Protein AF-A0A8S3E270-F1 (afdb_monomer_lite)

InterPro domains:
  IPR004104 Gfo/Idh/MocA-like oxidoreductase, C-terminal [PF02894] (20-71)

Radius of gyration: 19.87 Å; chains: 1; bounding box: 44×32×46 Å

Organism: NCBI:txid392030

Sequence (77 aa):
EDYGLLHTETSDGRIIKEKYETLHGNYGLFYEQLYAAIVDGKQLEIRPEDGYNVIRIIELALQSSQEKKTLQCDKLL

Foldseek 3Di:
DDADWDFDADPVGDTDTDRDDDDDDDPVVQVVLVCCCVPVVDDRPDDPLNVVLVVVVVVQVVVCVVVVHDDDSPPGD

Secondary structure (DSSP, 8-state):
--PEEEEEE-TTS-EEEEEEPPPPP-THHHHHHHHHHHHS-PPPSS-HHHHHHHHHHHHHHHHHHHHTSPPP-----

pLDDT: mean 93.99, std 6.13, range [57.75, 98.69]

Structure (mmCIF, N/CA/C/O backbone):
data_AF-A0A8S3E270-F1
#
_entry.id   AF-A0A8S3E270-F1
#
loop_
_atom_site.group_PDB
_atom_site.id
_atom_site.type_symbol
_atom_site.label_atom_id
_atom_site.label_alt_id
_atom_site.label_comp_id
_atom_site.label_asym_id
_atom_site.label_entity_id
_atom_site.label_seq_id
_atom_site.pdbx_PDB_ins_code
_atom_site.Cartn_x
_atom_site.Cartn_y
_atom_site.Cartn_z
_atom_site.occupancy
_atom_site.B_iso_or_equiv
_atom_site.auth_seq_id
_atom_site.auth_comp_id
_atom_site.auth_asym_id
_atom_site.auth_atom_id
_atom_site.pdbx_PDB_model_num
ATOM 1 N N . GLU A 1 1 ? 28.905 -5.116 -0.302 1.00 57.75 1 GLU A N 1
ATOM 2 C CA . GLU A 1 1 ? 27.804 -6.069 -0.046 1.00 57.75 1 GLU A CA 1
ATOM 3 C C . GLU A 1 1 ? 27.245 -5.816 1.351 1.00 57.75 1 GLU A C 1
ATOM 5 O O . GLU A 1 1 ? 27.668 -6.433 2.333 1.00 57.75 1 GLU A O 1
ATOM 10 N N . ASP A 1 2 ? 26.342 -4.838 1.439 1.00 72.12 2 ASP A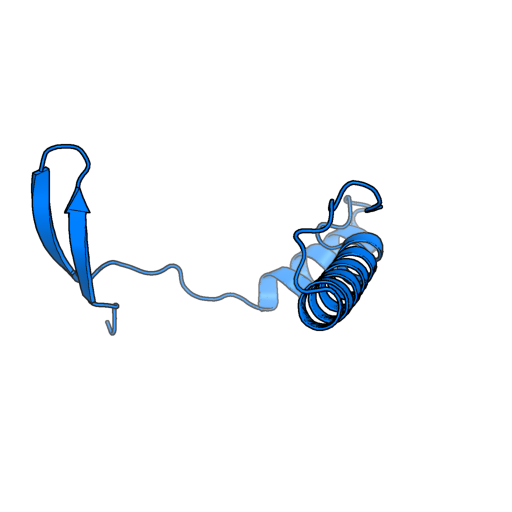 N 1
ATOM 11 C CA . ASP A 1 2 ? 25.748 -4.373 2.698 1.00 72.12 2 ASP A CA 1
ATOM 12 C C . ASP A 1 2 ? 24.396 -5.058 2.920 1.00 72.12 2 ASP A C 1
ATOM 14 O O . ASP A 1 2 ? 23.334 -4.446 2.858 1.00 72.12 2 ASP A O 1
ATOM 18 N N . TYR A 1 3 ? 24.444 -6.373 3.117 1.00 85.00 3 TYR A N 1
ATOM 19 C CA . TYR A 1 3 ? 23.269 -7.178 3.440 1.00 85.00 3 TYR A CA 1
ATOM 20 C C . TYR A 1 3 ? 22.874 -7.040 4.914 1.00 85.00 3 TYR A C 1
ATOM 22 O O . TYR A 1 3 ? 23.731 -6.881 5.791 1.00 85.00 3 TYR A O 1
ATOM 30 N N . GLY A 1 4 ? 21.571 -7.147 5.185 1.00 83.94 4 GLY A N 1
ATOM 31 C CA . GLY A 1 4 ? 21.031 -7.155 6.542 1.00 83.94 4 GLY A CA 1
ATOM 32 C C . GLY A 1 4 ? 21.433 -8.412 7.318 1.00 83.94 4 GLY A C 1
ATOM 33 O O . GLY A 1 4 ? 21.647 -9.475 6.738 1.00 83.94 4 GLY A O 1
ATOM 34 N N . LEU A 1 5 ? 21.534 -8.299 8.643 1.00 92.12 5 LEU A N 1
ATOM 35 C CA . LEU A 1 5 ? 21.737 -9.446 9.529 1.00 92.12 5 LEU A CA 1
ATOM 36 C C . LEU A 1 5 ? 20.376 -10.042 9.904 1.00 92.12 5 LEU A C 1
ATOM 38 O O . LEU A 1 5 ? 19.572 -9.371 10.550 1.00 92.12 5 LEU A O 1
ATOM 42 N N . LEU A 1 6 ? 20.142 -11.304 9.556 1.00 92.50 6 LEU A N 1
ATOM 43 C CA . LEU A 1 6 ? 18.985 -12.060 10.020 1.00 92.50 6 LEU A CA 1
ATOM 44 C C . LEU A 1 6 ? 19.364 -12.821 11.291 1.00 92.50 6 LEU A C 1
ATOM 46 O O . LEU A 1 6 ? 20.265 -13.656 11.261 1.00 92.50 6 LEU A O 1
ATOM 50 N N . HIS A 1 7 ? 18.673 -12.537 12.397 1.00 95.00 7 HIS A N 1
ATOM 51 C CA . HIS A 1 7 ? 18.769 -13.305 13.637 1.00 95.00 7 HIS A CA 1
ATOM 52 C C . HIS A 1 7 ? 17.380 -13.808 14.023 1.00 95.00 7 HIS A C 1
ATOM 54 O O . HIS A 1 7 ? 16.536 -13.020 14.445 1.00 95.00 7 HIS A O 1
ATOM 60 N N . THR A 1 8 ? 17.135 -15.103 13.842 1.00 94.19 8 THR A N 1
ATOM 61 C CA . THR A 1 8 ? 15.840 -15.725 14.141 1.00 94.19 8 THR A CA 1
ATOM 62 C C . THR A 1 8 ? 16.010 -17.192 14.530 1.00 94.19 8 THR A C 1
ATOM 64 O O . THR A 1 8 ? 17.074 -17.779 14.328 1.00 94.19 8 THR A O 1
ATOM 67 N N . GLU A 1 9 ? 14.960 -17.777 15.092 1.00 97.06 9 GLU A N 1
ATOM 68 C CA . GLU A 1 9 ? 14.832 -19.213 15.319 1.00 97.06 9 GLU A CA 1
ATOM 69 C C . GLU A 1 9 ? 13.968 -19.804 14.201 1.00 97.06 9 GLU A C 1
ATOM 71 O O . GLU A 1 9 ? 12.889 -19.293 13.889 1.00 97.06 9 GLU A O 1
ATOM 76 N N . THR A 1 10 ? 14.461 -20.845 13.539 1.00 92.25 10 THR A N 1
ATOM 77 C CA . THR A 1 10 ? 13.720 -21.551 12.492 1.00 92.25 10 THR A CA 1
ATOM 78 C C . THR A 1 10 ? 12.668 -22.475 13.104 1.00 92.25 10 THR A C 1
ATOM 80 O O . THR A 1 10 ? 12.726 -22.830 14.278 1.00 92.25 10 THR A O 1
ATOM 83 N N . SER A 1 11 ? 11.697 -22.921 12.304 1.00 92.75 11 SER A N 1
ATOM 84 C CA . SER A 1 11 ? 10.608 -23.798 12.768 1.00 92.75 11 SER A CA 1
ATOM 85 C C . SER A 1 11 ? 11.068 -25.147 13.340 1.00 92.75 11 SER A C 1
ATOM 87 O O . SER A 1 11 ? 10.296 -25.818 14.016 1.00 92.75 11 SER A O 1
ATOM 89 N N . ASP A 1 12 ? 12.301 -25.563 13.052 1.00 95.38 12 ASP A N 1
ATOM 90 C CA . ASP A 1 12 ? 12.960 -26.753 13.600 1.00 95.38 12 ASP A CA 1
ATOM 91 C C . ASP A 1 12 ? 13.893 -26.443 14.792 1.00 95.38 12 ASP A C 1
ATOM 93 O O . ASP A 1 12 ? 14.675 -27.301 15.199 1.00 95.38 12 ASP A O 1
ATOM 97 N N . GLY A 1 13 ? 13.814 -25.236 15.365 1.00 94.25 13 GLY A N 1
ATOM 98 C CA . GLY A 1 13 ? 14.502 -24.841 16.600 1.00 94.25 13 GLY A CA 1
ATOM 99 C C . GLY A 1 13 ? 15.968 -24.432 16.431 1.00 94.25 13 GLY A C 1
ATOM 100 O O . GLY A 1 13 ? 16.693 -24.304 17.419 1.00 94.25 13 GLY A O 1
ATOM 101 N N . ARG A 1 14 ? 16.455 -24.247 15.195 1.00 95.50 14 ARG A N 1
ATOM 102 C CA . ARG A 1 14 ? 17.827 -23.773 14.960 1.00 95.50 14 ARG A CA 1
ATOM 103 C C . ARG A 1 14 ? 17.882 -22.254 15.058 1.00 95.50 14 ARG A C 1
ATOM 105 O O . ARG A 1 14 ? 17.103 -21.547 14.427 1.00 95.50 14 ARG A O 1
ATOM 112 N N . ILE A 1 15 ? 18.861 -21.747 15.799 1.00 95.06 15 ILE A N 1
ATOM 113 C CA . ILE A 1 15 ? 19.156 -20.313 15.841 1.00 95.06 15 ILE A CA 1
ATOM 114 C C . ILE A 1 15 ? 20.057 -19.974 14.653 1.00 95.06 15 ILE A C 1
ATOM 116 O O . ILE A 1 15 ? 21.172 -20.490 14.555 1.00 95.06 15 ILE A O 1
ATOM 120 N N . ILE A 1 16 ? 19.589 -19.091 13.770 1.00 94.19 16 ILE A N 1
ATOM 121 C CA . ILE A 1 16 ? 20.380 -18.546 12.661 1.00 94.19 16 ILE A CA 1
ATOM 122 C C . ILE A 1 16 ? 20.789 -17.103 12.962 1.00 94.19 16 ILE A C 1
ATOM 124 O O . ILE A 1 16 ? 20.007 -16.336 13.524 1.00 94.19 16 ILE A O 1
ATOM 128 N N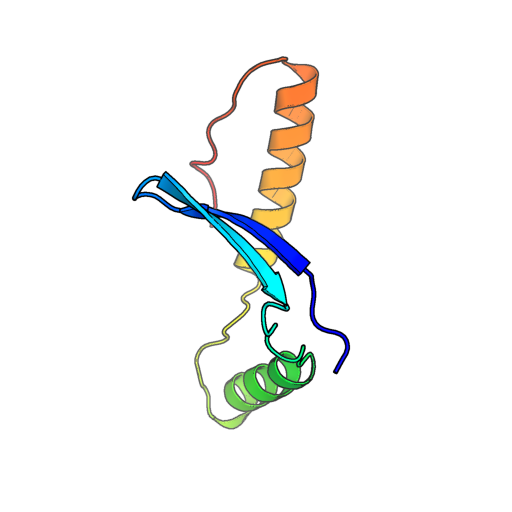 . LYS A 1 17 ? 22.030 -16.743 12.611 1.00 94.25 17 LYS A N 1
ATOM 129 C CA . LYS A 1 17 ? 22.586 -15.387 12.735 1.00 94.25 17 LYS A CA 1
ATOM 130 C C . LYS A 1 17 ? 23.564 -15.121 11.593 1.00 94.25 17 LYS A C 1
ATOM 132 O O . LYS A 1 17 ? 24.771 -15.298 11.747 1.00 94.25 17 LYS A O 1
ATOM 137 N N . GLU A 1 18 ? 23.044 -14.706 10.449 1.00 92.94 18 GLU A N 1
ATOM 138 C CA . GLU A 1 18 ? 23.816 -14.599 9.207 1.00 92.94 18 GLU A CA 1
ATOM 139 C C . GLU A 1 18 ? 23.446 -13.361 8.388 1.00 92.94 18 GLU A C 1
ATOM 141 O O . GLU A 1 18 ? 22.414 -12.728 8.619 1.00 92.94 18 GLU A O 1
ATOM 146 N N . LYS A 1 19 ? 24.318 -12.986 7.444 1.00 91.50 19 LYS A N 1
ATOM 147 C CA . LYS A 1 19 ? 23.974 -11.981 6.435 1.00 91.50 19 LYS A CA 1
ATOM 148 C C . LYS A 1 19 ? 22.960 -12.597 5.476 1.00 91.50 19 LYS A C 1
ATOM 150 O O . LYS A 1 19 ? 23.256 -13.619 4.868 1.00 91.50 19 LYS A O 1
ATOM 155 N N . TYR A 1 20 ? 21.801 -11.966 5.341 1.00 88.44 20 TYR A N 1
ATOM 156 C CA . TYR A 1 20 ? 20.731 -12.425 4.467 1.00 88.44 20 TYR A CA 1
ATOM 157 C C . TYR A 1 20 ? 20.658 -11.541 3.228 1.00 88.44 20 TYR A C 1
ATOM 159 O O . TYR A 1 20 ? 20.460 -10.326 3.332 1.00 88.44 20 TYR A O 1
ATOM 167 N N . GLU A 1 21 ? 20.839 -12.149 2.058 1.00 88.69 21 GLU A N 1
ATOM 168 C CA . GLU A 1 21 ? 20.773 -11.438 0.789 1.00 88.69 21 GLU A CA 1
ATOM 169 C C . GLU A 1 21 ? 19.364 -10.883 0.566 1.00 88.69 21 GLU A C 1
ATOM 171 O O . GLU A 1 21 ? 18.372 -11.611 0.518 1.00 88.69 21 GLU A O 1
ATOM 176 N N . THR A 1 22 ? 19.270 -9.562 0.439 1.00 85.69 22 THR A N 1
ATOM 177 C CA . THR A 1 22 ? 18.023 -8.885 0.096 1.00 85.69 22 THR A CA 1
ATOM 178 C C . THR A 1 22 ? 17.977 -8.630 -1.398 1.00 85.69 22 THR A C 1
ATOM 180 O O . THR A 1 22 ? 18.982 -8.235 -1.991 1.00 85.69 22 THR A O 1
ATOM 183 N N . LEU A 1 23 ? 16.792 -8.770 -1.988 1.00 88.12 23 LEU A N 1
ATOM 184 C CA . LEU A 1 23 ? 16.564 -8.383 -3.376 1.00 88.12 23 LEU A CA 1
ATOM 185 C C . LEU A 1 23 ? 16.923 -6.908 -3.582 1.00 88.12 23 LEU A C 1
ATOM 187 O O . LEU A 1 23 ? 16.619 -6.057 -2.742 1.00 88.12 23 LEU A O 1
ATOM 191 N N . HIS A 1 24 ? 17.553 -6.601 -4.715 1.00 88.62 24 HIS A N 1
ATOM 192 C CA . HIS A 1 24 ? 17.808 -5.218 -5.087 1.00 88.62 24 HIS A CA 1
ATOM 193 C C . HIS A 1 24 ? 16.477 -4.512 -5.364 1.00 88.62 24 HIS A C 1
ATOM 195 O O . HIS A 1 24 ? 15.650 -5.008 -6.131 1.00 88.62 24 HIS A O 1
ATOM 201 N N . GLY A 1 25 ? 16.266 -3.349 -4.748 1.00 90.62 25 GLY A N 1
ATOM 202 C CA . GLY A 1 25 ? 15.085 -2.541 -5.028 1.00 90.62 25 GLY A CA 1
ATOM 203 C C . GLY A 1 25 ? 15.090 -2.069 -6.481 1.00 90.62 25 GLY A C 1
ATOM 204 O O . GLY A 1 25 ? 16.102 -1.574 -6.965 1.00 90.62 25 GLY A O 1
ATOM 205 N N . ASN A 1 26 ? 13.961 -2.192 -7.176 1.00 94.56 26 ASN A N 1
ATOM 206 C CA . ASN A 1 26 ? 13.828 -1.703 -8.545 1.00 94.56 26 ASN A CA 1
ATOM 207 C C . ASN A 1 26 ? 12.520 -0.923 -8.716 1.00 94.56 26 ASN A C 1
ATOM 209 O O . ASN A 1 26 ? 11.480 -1.481 -9.055 1.00 94.56 26 ASN A O 1
ATOM 213 N N . TYR A 1 27 ? 12.591 0.393 -8.510 1.00 95.50 27 TYR A N 1
ATOM 214 C CA . TYR A 1 27 ? 11.463 1.295 -8.762 1.00 95.50 27 TYR A CA 1
ATOM 215 C C . TYR A 1 27 ? 11.156 1.466 -10.260 1.00 95.50 27 TYR A C 1
ATOM 217 O O . TYR A 1 27 ? 10.061 1.899 -10.609 1.00 95.50 27 TYR A O 1
ATOM 225 N N . GLY A 1 28 ? 12.091 1.112 -11.150 1.00 97.06 28 GLY A N 1
ATOM 226 C CA . GLY A 1 28 ? 11.892 1.140 -12.601 1.00 97.06 28 GLY A CA 1
ATOM 227 C C . GLY A 1 28 ? 10.823 0.157 -13.079 1.00 97.06 28 GLY A C 1
ATOM 228 O O . GLY A 1 28 ? 10.101 0.472 -14.024 1.00 97.06 28 GLY A O 1
ATOM 229 N N . LEU A 1 29 ? 10.633 -0.958 -12.360 1.00 95.94 29 LEU A N 1
ATOM 230 C CA . LEU A 1 29 ? 9.593 -1.954 -12.654 1.00 95.94 29 LEU A CA 1
ATOM 231 C C . LEU A 1 29 ? 8.198 -1.336 -12.750 1.00 95.94 29 LEU A C 1
ATOM 233 O O . LEU A 1 29 ? 7.407 -1.747 -13.593 1.00 95.94 29 LEU A O 1
ATOM 237 N N . PHE A 1 30 ? 7.906 -0.319 -11.935 1.00 95.81 30 PHE A N 1
ATOM 238 C CA . PHE A 1 30 ? 6.630 0.390 -12.001 1.00 95.81 30 PHE A CA 1
ATOM 239 C C . PHE A 1 30 ? 6.383 0.985 -13.395 1.00 95.81 30 PHE A C 1
ATOM 241 O O . PHE A 1 30 ? 5.310 0.814 -13.973 1.00 95.81 30 PHE A O 1
ATOM 248 N N . TYR A 1 31 ? 7.389 1.653 -13.965 1.00 96.50 31 TYR A N 1
ATOM 249 C CA . TYR A 1 31 ? 7.273 2.280 -15.280 1.00 96.50 31 TYR A CA 1
ATOM 250 C C . TYR A 1 31 ? 7.284 1.258 -16.415 1.00 96.50 31 TYR A C 1
ATOM 252 O O . TYR A 1 31 ? 6.572 1.448 -17.397 1.00 96.50 31 TYR A O 1
ATOM 260 N N . GLU A 1 32 ? 8.042 0.169 -16.283 1.00 96.94 32 GLU A N 1
ATOM 261 C CA . GLU A 1 32 ? 8.029 -0.933 -17.252 1.00 96.94 32 GLU A CA 1
ATOM 262 C C . GLU A 1 32 ? 6.640 -1.581 -17.344 1.00 96.94 32 GLU A C 1
ATOM 264 O O . GLU A 1 32 ? 6.119 -1.797 -18.440 1.00 96.94 32 GLU A O 1
ATOM 269 N N . GLN A 1 33 ? 6.005 -1.836 -16.197 1.00 96.69 33 GLN A N 1
ATOM 270 C CA . GLN A 1 33 ? 4.648 -2.381 -16.131 1.00 96.69 33 GLN A CA 1
ATOM 271 C C . GLN A 1 33 ? 3.615 -1.391 -16.676 1.00 96.69 33 GLN A C 1
ATOM 273 O O . GLN A 1 33 ? 2.733 -1.783 -17.440 1.00 96.69 33 GLN A O 1
ATOM 278 N N . LEU A 1 34 ? 3.746 -0.102 -16.341 1.00 96.81 34 LEU A N 1
ATOM 279 C CA . LEU A 1 34 ? 2.873 0.947 -16.864 1.00 96.81 34 LEU A CA 1
ATOM 280 C C . LEU A 1 34 ? 2.986 1.067 -18.389 1.00 96.81 34 LEU A C 1
ATOM 282 O O . LEU A 1 34 ? 1.971 1.144 -19.078 1.00 96.81 34 LEU A O 1
ATOM 286 N N . TYR A 1 35 ? 4.209 1.040 -18.923 1.00 97.3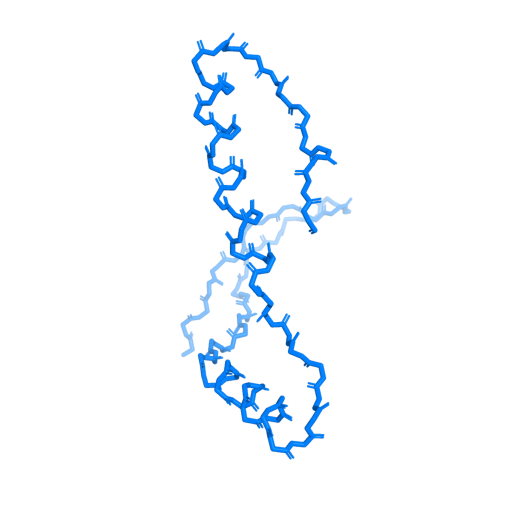8 35 TYR A N 1
ATOM 287 C CA . TYR A 1 35 ? 4.455 1.017 -20.363 1.00 97.38 35 TYR A CA 1
ATOM 288 C C . TYR A 1 35 ? 3.767 -0.185 -21.013 1.00 97.38 35 TYR A C 1
ATOM 290 O O . TYR A 1 35 ? 3.026 -0.010 -21.976 1.00 97.38 35 TYR A O 1
ATOM 298 N N . ALA A 1 36 ? 3.953 -1.389 -20.467 1.00 97.44 36 ALA A N 1
ATOM 299 C CA . ALA A 1 36 ? 3.365 -2.596 -21.037 1.00 97.44 36 ALA A CA 1
ATOM 300 C C . ALA A 1 36 ? 1.825 -2.585 -20.972 1.00 97.44 36 ALA A C 1
ATOM 302 O O . ALA A 1 36 ? 1.161 -3.098 -21.871 1.00 97.44 36 ALA A O 1
ATOM 303 N N . ALA A 1 37 ? 1.239 -1.965 -19.945 1.00 97.12 37 ALA A N 1
ATOM 304 C CA . ALA A 1 37 ? -0.205 -1.770 -19.871 1.00 97.12 37 ALA A CA 1
ATOM 305 C C . ALA A 1 37 ? -0.715 -0.807 -20.958 1.00 97.12 37 ALA A C 1
ATOM 307 O O . ALA A 1 37 ? -1.732 -1.075 -21.593 1.00 97.12 37 ALA A O 1
ATOM 308 N N . ILE A 1 38 ? 0.005 0.292 -21.207 1.00 97.06 38 ILE A N 1
ATOM 309 C CA . ILE A 1 38 ? -0.384 1.315 -22.191 1.00 97.06 38 ILE A CA 1
ATOM 310 C C . ILE A 1 38 ? -0.162 0.837 -23.631 1.00 97.06 38 ILE A C 1
ATOM 312 O O . ILE A 1 38 ? -1.015 1.053 -24.488 1.00 97.06 38 ILE A O 1
ATOM 316 N N . VAL A 1 39 ? 0.995 0.235 -23.908 1.00 98.31 39 VAL A N 1
ATOM 317 C CA . VAL A 1 39 ? 1.451 -0.062 -25.273 1.00 98.31 39 VAL A CA 1
ATOM 318 C C . VAL A 1 39 ? 1.067 -1.470 -25.707 1.00 98.31 39 VAL A C 1
ATOM 320 O O . VAL A 1 39 ? 0.573 -1.647 -26.819 1.00 98.31 39 VAL A O 1
ATOM 323 N N . ASP A 1 40 ? 1.240 -2.456 -24.827 1.00 97.50 40 ASP A N 1
ATOM 324 C CA . ASP A 1 40 ? 0.985 -3.864 -25.151 1.00 97.50 40 ASP A CA 1
ATOM 325 C C . ASP A 1 40 ? -0.422 -4.319 -24.718 1.00 97.50 40 ASP A C 1
ATOM 327 O O . ASP A 1 40 ? -0.799 -5.469 -24.945 1.00 97.50 40 ASP A O 1
ATOM 331 N N . GLY A 1 41 ? -1.198 -3.444 -24.065 1.00 96.19 41 GLY A N 1
ATOM 332 C CA . GLY A 1 41 ? -2.526 -3.765 -23.538 1.00 96.19 41 GLY A CA 1
ATOM 333 C C . GLY A 1 41 ? -2.505 -4.806 -22.416 1.00 96.19 41 GLY A C 1
ATOM 334 O O . GLY A 1 41 ? -3.508 -5.487 -22.192 1.00 96.19 41 GLY A O 1
ATOM 335 N N . LYS A 1 42 ? -1.366 -4.977 -21.727 1.00 96.44 42 LYS A N 1
ATOM 336 C CA . LYS A 1 42 ? -1.282 -5.883 -20.575 1.00 96.44 42 LYS A CA 1
ATOM 337 C C . LYS A 1 42 ? -2.164 -5.390 -19.432 1.00 96.44 42 LYS A C 1
ATOM 339 O O . LYS A 1 42 ? -2.462 -4.205 -19.305 1.00 96.44 42 LYS A O 1
ATOM 344 N N . GLN A 1 43 ? -2.552 -6.321 -18.566 1.00 94.56 43 GLN A N 1
ATOM 345 C CA . GLN A 1 43 ? -3.231 -5.965 -17.329 1.00 94.56 43 GLN A CA 1
ATOM 346 C C . GLN A 1 43 ? -2.331 -5.058 -16.483 1.00 94.56 43 GLN A C 1
ATOM 348 O O . GLN A 1 43 ? -1.139 -5.319 -16.324 1.00 94.56 43 GLN A O 1
ATOM 353 N N . LEU A 1 44 ? -2.922 -3.996 -15.944 1.00 94.00 44 LEU A N 1
ATOM 354 C CA . LEU A 1 44 ? -2.246 -3.101 -15.022 1.00 94.00 44 LEU A CA 1
ATOM 355 C C . L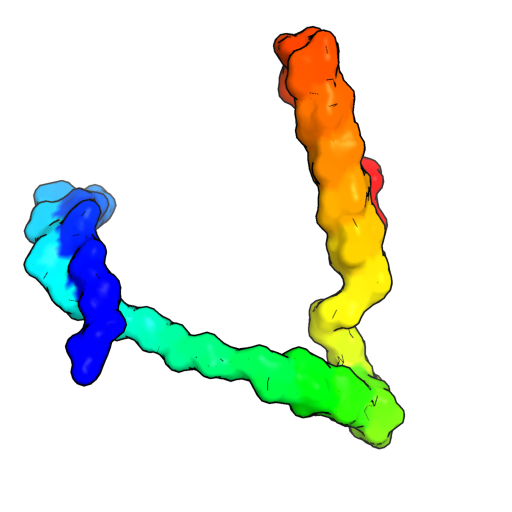EU A 1 44 ? -2.019 -3.823 -13.685 1.00 94.00 44 LEU A C 1
ATOM 357 O O . LEU A 1 44 ? -2.981 -4.246 -13.045 1.00 94.00 44 LEU A O 1
ATOM 361 N N . GLU A 1 45 ? -0.753 -3.958 -13.291 1.00 91.69 45 GLU A N 1
ATOM 362 C CA . GLU A 1 45 ? -0.330 -4.609 -12.040 1.00 91.69 45 GLU A CA 1
ATOM 363 C C . GLU A 1 45 ? -0.816 -3.853 -10.797 1.00 91.69 45 GLU A C 1
ATOM 365 O O . GLU A 1 45 ? -1.361 -4.465 -9.886 1.00 91.69 45 GLU A O 1
ATOM 370 N N . ILE A 1 46 ? -0.670 -2.522 -10.785 1.00 93.25 46 ILE A N 1
ATOM 371 C CA . ILE A 1 46 ? -1.129 -1.653 -9.692 1.00 93.25 46 ILE A CA 1
ATOM 372 C C . ILE A 1 46 ? -2.318 -0.834 -10.171 1.00 93.25 46 ILE A C 1
ATOM 374 O O . ILE A 1 46 ? -2.164 0.092 -10.970 1.00 93.25 46 ILE A O 1
ATOM 378 N N . ARG A 1 47 ? -3.511 -1.170 -9.688 1.00 94.75 47 ARG A N 1
ATOM 379 C CA . ARG A 1 47 ? -4.771 -0.590 -10.151 1.00 94.75 47 ARG A CA 1
ATOM 380 C C . ARG A 1 47 ? -5.262 0.519 -9.210 1.00 94.75 47 ARG A C 1
ATOM 382 O O . ARG A 1 47 ? -4.867 0.566 -8.043 1.00 94.75 47 ARG A O 1
ATOM 389 N N . PRO A 1 48 ? -6.145 1.423 -9.670 1.00 95.00 48 PRO A N 1
ATOM 390 C CA . PRO A 1 48 ? -6.715 2.469 -8.816 1.00 95.00 48 PRO A CA 1
ATOM 391 C C . PRO A 1 48 ? -7.416 1.932 -7.557 1.00 95.00 48 PRO A C 1
ATOM 393 O O . PRO A 1 48 ? -7.382 2.580 -6.509 1.00 95.00 48 PRO A O 1
ATOM 396 N N . GLU A 1 49 ? -8.016 0.744 -7.643 1.00 96.50 49 GLU A N 1
ATOM 397 C CA . GLU A 1 49 ? -8.690 0.068 -6.532 1.00 96.50 49 GLU A CA 1
ATOM 398 C C . GLU A 1 49 ? -7.723 -0.254 -5.387 1.00 96.50 49 GLU A C 1
ATOM 400 O O . GLU A 1 49 ? -8.106 -0.164 -4.222 1.00 96.50 49 GLU A O 1
ATOM 405 N N . ASP A 1 50 ? -6.451 -0.534 -5.686 1.00 95.81 50 ASP A N 1
ATOM 406 C CA . ASP A 1 50 ? -5.441 -0.811 -4.661 1.00 95.81 50 ASP A CA 1
ATOM 407 C C . ASP A 1 50 ? -5.191 0.440 -3.805 1.00 95.81 50 ASP A C 1
ATOM 409 O O . ASP A 1 50 ? -5.170 0.376 -2.574 1.00 95.81 50 ASP A O 1
ATOM 413 N N . GLY A 1 51 ? -5.098 1.612 -4.445 1.00 95.94 51 GLY A N 1
ATOM 414 C CA . GLY A 1 51 ? -4.980 2.898 -3.753 1.00 95.94 51 GLY A CA 1
ATOM 415 C C . GLY A 1 51 ? -6.223 3.242 -2.926 1.00 95.94 51 GLY A C 1
ATOM 416 O O . GLY A 1 51 ? -6.104 3.688 -1.782 1.00 95.94 51 GLY A O 1
ATOM 417 N N . TYR A 1 52 ? -7.416 2.983 -3.469 1.00 96.62 52 TYR A N 1
ATOM 418 C CA . TYR A 1 52 ? -8.672 3.137 -2.731 1.00 96.62 52 TYR A CA 1
ATOM 419 C C . TYR A 1 52 ? -8.698 2.255 -1.474 1.00 96.62 52 TYR A C 1
ATOM 421 O O . TYR A 1 52 ? -9.006 2.733 -0.381 1.00 96.62 52 TYR A O 1
ATOM 429 N N . ASN A 1 53 ? -8.319 0.984 -1.609 1.00 97.56 53 ASN A N 1
ATOM 430 C CA . ASN A 1 53 ? -8.306 0.025 -0.510 1.00 97.56 53 ASN A CA 1
ATOM 431 C C . ASN A 1 53 ? -7.319 0.420 0.592 1.00 97.56 53 ASN A C 1
ATOM 433 O O . ASN A 1 53 ? -7.638 0.282 1.774 1.00 97.56 53 ASN A O 1
ATOM 437 N N . VAL A 1 54 ? -6.160 0.982 0.235 1.00 97.38 54 VAL A N 1
ATOM 438 C CA . VAL A 1 54 ? -5.211 1.539 1.212 1.00 97.38 54 VAL A CA 1
ATOM 439 C C . VAL A 1 54 ? -5.855 2.665 2.022 1.00 97.38 54 VAL A C 1
ATOM 441 O O . VAL A 1 54 ? -5.794 2.640 3.253 1.00 97.38 54 VAL A O 1
ATOM 444 N N . ILE A 1 55 ? -6.516 3.623 1.363 1.00 97.56 55 ILE A N 1
ATOM 445 C CA . ILE A 1 55 ? -7.229 4.709 2.056 1.00 97.56 55 ILE A CA 1
ATOM 446 C C . ILE A 1 55 ? -8.315 4.130 2.967 1.00 97.56 55 ILE A C 1
ATOM 448 O O . ILE A 1 55 ? -8.402 4.506 4.137 1.00 97.56 55 ILE A O 1
ATOM 452 N N . ARG A 1 56 ? -9.089 3.156 2.478 1.00 97.81 56 ARG A N 1
ATOM 453 C CA . ARG A 1 56 ? -10.155 2.526 3.260 1.00 97.81 56 ARG A CA 1
ATOM 454 C C . ARG A 1 56 ? -9.630 1.831 4.518 1.00 97.81 56 ARG A C 1
ATOM 456 O O . ARG A 1 56 ? -10.249 1.924 5.577 1.00 97.81 56 ARG A O 1
ATOM 463 N N . ILE A 1 57 ? -8.481 1.163 4.429 1.00 98.00 57 ILE A N 1
ATOM 464 C CA . ILE A 1 57 ? -7.818 0.548 5.586 1.00 98.00 57 ILE A CA 1
ATOM 465 C C . ILE A 1 57 ? -7.353 1.618 6.583 1.00 98.00 57 ILE A C 1
ATOM 467 O O . ILE A 1 57 ? -7.533 1.436 7.787 1.00 98.00 57 ILE A O 1
ATOM 471 N N . ILE A 1 58 ? -6.803 2.742 6.111 1.00 98.31 58 ILE A N 1
ATOM 472 C CA . ILE A 1 58 ? -6.403 3.862 6.980 1.00 98.31 58 ILE A CA 1
ATOM 473 C C . ILE A 1 58 ? -7.616 4.408 7.749 1.00 98.31 58 ILE A C 1
ATOM 475 O O . ILE A 1 58 ? -7.541 4.588 8.964 1.00 98.31 58 ILE A O 1
ATOM 479 N N . GLU A 1 59 ? -8.752 4.611 7.081 1.00 98.00 59 GLU A N 1
ATOM 480 C CA . GLU A 1 59 ? -9.999 5.046 7.725 1.00 98.00 59 GLU A CA 1
ATOM 481 C C . GLU A 1 59 ? -10.487 4.049 8.784 1.00 98.00 59 GLU A C 1
ATOM 483 O O . GLU A 1 59 ? -10.837 4.444 9.898 1.00 98.00 59 GLU A O 1
ATOM 488 N N . LEU A 1 60 ? -10.475 2.751 8.463 1.00 98.12 60 LEU A N 1
ATOM 489 C CA . LEU A 1 60 ? -10.835 1.692 9.408 1.00 98.12 60 LEU A CA 1
ATOM 490 C C . LEU A 1 60 ? -9.888 1.665 10.614 1.00 98.12 60 LEU A C 1
ATOM 492 O O . LEU A 1 60 ? -10.339 1.465 11.740 1.00 98.12 60 LEU A O 1
ATOM 496 N N . ALA A 1 61 ? -8.591 1.903 10.422 1.00 98.31 61 ALA A N 1
ATOM 497 C CA . ALA A 1 61 ? -7.629 1.975 11.519 1.00 98.31 61 ALA A CA 1
ATOM 498 C C . ALA A 1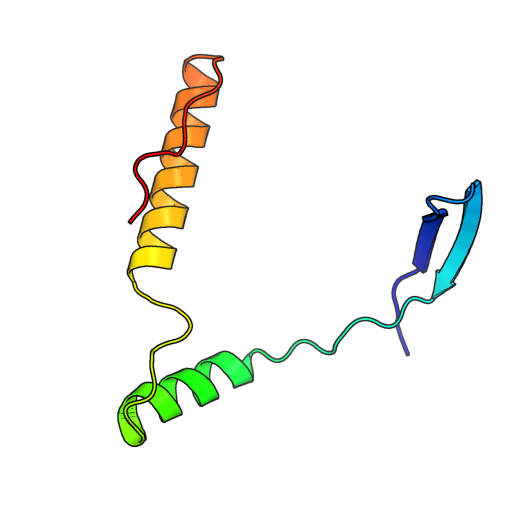 61 ? -7.902 3.175 12.444 1.00 98.31 61 ALA A C 1
ATOM 500 O O . ALA A 1 61 ? -7.857 3.033 13.670 1.00 98.31 61 ALA A O 1
ATOM 501 N N . LEU A 1 62 ? -8.241 4.338 11.875 1.00 98.62 62 LEU A N 1
ATOM 502 C CA . LEU A 1 62 ? -8.642 5.520 12.644 1.00 98.62 62 LEU A CA 1
ATOM 503 C C . LEU A 1 62 ? -9.912 5.244 13.461 1.00 98.62 62 LEU A C 1
ATOM 505 O O . LEU A 1 62 ? -9.932 5.495 14.669 1.00 98.62 62 LEU A O 1
ATOM 509 N N . GLN A 1 63 ? -10.933 4.658 12.832 1.00 98.25 63 GLN A N 1
ATOM 510 C CA . GLN A 1 63 ? -12.186 4.297 13.494 1.00 98.25 63 GLN A CA 1
ATOM 511 C C . GLN A 1 63 ? -11.962 3.251 14.599 1.00 98.25 63 GLN A C 1
ATOM 513 O O . GLN A 1 63 ? -12.426 3.426 15.722 1.00 98.25 63 GLN A O 1
ATOM 518 N N . SER A 1 64 ? -11.184 2.202 14.322 1.00 98.62 64 SER A N 1
ATOM 519 C CA . SER A 1 64 ? -10.803 1.170 15.296 1.00 98.62 64 SER A CA 1
ATOM 520 C C . SER A 1 64 ? -10.128 1.776 16.529 1.00 98.62 64 SER A C 1
ATOM 522 O O . SER A 1 64 ? -10.470 1.444 17.668 1.00 98.62 64 SER A O 1
ATOM 524 N N . SER A 1 65 ? -9.212 2.728 16.323 1.00 98.69 65 SER A N 1
ATOM 525 C CA . SER A 1 65 ? -8.531 3.429 17.414 1.00 98.69 65 SER A CA 1
ATOM 526 C C . SER A 1 65 ? -9.488 4.270 18.262 1.00 98.69 65 SER A C 1
ATOM 528 O O . SER A 1 65 ? -9.345 4.295 19.491 1.00 98.69 65 SER A O 1
ATOM 530 N N . GLN A 1 66 ? -10.460 4.933 17.632 1.00 98.69 66 GLN A N 1
ATOM 531 C CA . GLN A 1 66 ? -11.480 5.729 18.314 1.00 98.69 66 GLN A CA 1
ATOM 532 C C . GLN A 1 66 ? -12.450 4.849 19.114 1.00 98.69 66 GLN A C 1
ATOM 534 O O . GLN A 1 66 ? -12.746 5.154 20.267 1.00 98.69 66 GLN A O 1
ATOM 539 N N . GLU A 1 67 ? -12.910 3.745 18.527 1.00 98.56 67 GLU A N 1
ATOM 540 C CA . GLU A 1 67 ? -13.891 2.834 19.128 1.00 98.56 67 GLU A CA 1
ATOM 541 C C . GLU A 1 67 ? -13.272 1.807 20.086 1.00 98.56 67 GLU A C 1
ATOM 543 O O . GLU A 1 67 ? -13.997 1.134 20.817 1.00 98.56 67 GLU A O 1
ATOM 548 N N . LYS A 1 68 ? -11.939 1.667 20.086 1.00 98.38 68 LYS A N 1
ATOM 549 C CA . LYS A 1 68 ? -11.199 0.625 20.821 1.00 98.38 68 LYS A CA 1
ATOM 550 C C . LYS A 1 68 ? -11.708 -0.782 20.503 1.00 98.38 68 LYS A C 1
ATOM 552 O O . LYS A 1 68 ? -11.829 -1.630 21.387 1.00 98.38 68 LYS A O 1
ATOM 557 N N . LYS A 1 69 ? -11.995 -1.032 19.226 1.00 98.38 69 LYS A N 1
ATOM 558 C CA . LYS A 1 69 ? -12.603 -2.276 18.758 1.00 98.38 69 LYS A CA 1
ATOM 559 C C . LYS A 1 69 ? -12.026 -2.705 17.416 1.00 98.38 69 LYS A C 1
ATOM 561 O O . LYS A 1 69 ? -11.840 -1.890 16.522 1.00 98.38 69 LYS A O 1
ATOM 566 N N . THR A 1 70 ? -11.824 -4.010 17.251 1.00 98.06 70 THR A N 1
ATOM 567 C CA . THR A 1 70 ? -11.497 -4.612 15.954 1.00 98.06 70 THR A CA 1
ATOM 568 C C . THR A 1 70 ? -12.649 -4.432 14.965 1.00 98.06 70 THR A C 1
ATOM 570 O O . THR A 1 70 ? -13.783 -4.835 15.238 1.00 98.06 70 THR A O 1
ATOM 573 N N . LEU A 1 71 ? -12.344 -3.859 13.801 1.00 97.69 71 LEU A N 1
ATOM 574 C CA . LEU A 1 71 ? -13.277 -3.698 12.688 1.00 97.69 71 LEU A CA 1
ATOM 575 C C . LEU A 1 71 ? -12.991 -4.732 11.597 1.00 97.69 71 LEU A C 1
ATOM 577 O O . LEU A 1 71 ? -11.849 -5.149 11.418 1.00 97.69 71 LEU A O 1
ATOM 581 N N . GLN A 1 72 ? -14.036 -5.145 10.883 1.00 96.50 72 GLN A N 1
ATOM 582 C CA . GLN A 1 72 ? -13.910 -6.036 9.730 1.00 96.50 72 GLN A CA 1
ATOM 583 C C . GLN A 1 72 ? -13.438 -5.249 8.500 1.00 96.50 72 GLN A C 1
ATOM 585 O O . GLN A 1 72 ? -13.857 -4.110 8.290 1.00 96.50 72 GLN A O 1
ATOM 590 N N . CYS A 1 73 ? -12.593 -5.873 7.681 1.00 94.81 73 CYS A N 1
ATOM 591 C CA . CYS A 1 73 ? -12.058 -5.302 6.438 1.00 94.81 73 CYS A CA 1
ATOM 592 C C . CYS A 1 73 ? -12.724 -5.919 5.193 1.00 94.81 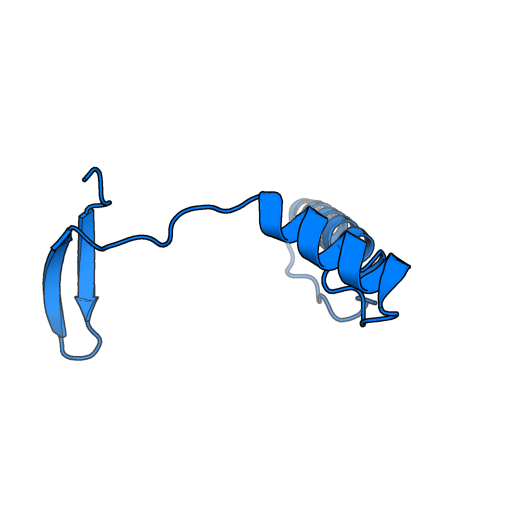73 CYS A C 1
ATOM 594 O O . CYS A 1 73 ? -12.070 -6.158 4.187 1.00 94.81 73 CYS A O 1
ATOM 596 N N . ASP A 1 74 ? -14.015 -6.232 5.273 1.00 88.88 74 ASP A N 1
ATOM 597 C CA . ASP A 1 74 ? -14.775 -6.999 4.276 1.00 88.88 74 ASP A CA 1
ATOM 598 C C . ASP A 1 74 ? -15.278 -6.171 3.077 1.00 88.88 74 ASP A C 1
ATOM 600 O O . ASP A 1 74 ? -15.683 -6.738 2.066 1.00 88.88 74 ASP A O 1
ATOM 604 N N . LYS A 1 75 ? -15.246 -4.836 3.164 1.00 82.94 75 LYS A N 1
ATOM 605 C CA . LYS A 1 75 ? -15.745 -3.907 2.129 1.00 82.94 75 LYS A CA 1
ATOM 606 C C . LYS A 1 75 ? -14.616 -3.205 1.368 1.00 82.94 75 LYS A C 1
ATOM 608 O O . LYS A 1 75 ? -14.579 -1.975 1.319 1.00 82.94 75 LYS A O 1
ATOM 613 N N . LEU A 1 76 ? -13.683 -3.988 0.837 1.00 90.81 76 LEU A N 1
ATOM 614 C CA . LEU A 1 76 ? -12.632 -3.530 -0.078 1.00 90.81 76 LEU A CA 1
ATOM 615 C C . LEU A 1 76 ? -13.054 -3.813 -1.534 1.00 90.81 76 LEU A C 1
ATOM 617 O O . LEU A 1 76 ? -13.865 -4.712 -1.765 1.00 90.81 76 LEU A O 1
ATOM 621 N N . LEU A 1 77 ? -12.555 -3.014 -2.480 1.00 89.06 77 LEU A N 1
ATOM 622 C CA . LEU A 1 77 ? -12.800 -3.140 -3.924 1.00 89.06 77 LEU A CA 1
ATOM 623 C C . LEU A 1 77 ? -11.923 -4.212 -4.581 1.00 89.06 77 LEU A C 1
ATOM 625 O O . LEU A 1 77 ? -10.765 -4.379 -4.136 1.00 89.06 77 LEU A O 1
#